Protein AF-A0A1D2MIW6-F1 (afdb_monomer_lite)

Organism: Orchesella cincta (NCBI:txid48709)

Secondary structure (DSSP, 8-state):
-HHHHHHHHHHHHH---PPPHHHHHHHHHHHHHHHHHHHHH-----GGGGT-SSEEEEEE-SS-EEEEEEETTEEEEPP-TTSPPP---GGG--

Radius of gyration: 23.24 Å; chains: 1; bounding box: 45×31×63 Å

InterPro domains:
  IPR013126 Heat shock protein 70 family [PF00012] (55-85)
  IPR018181 Heat shock protein 70, conserved site [PS00297] (58-65)
  IPR043129 ATPase, nucleotide binding domain [SSF53067] (54-86)

pLDDT: mean 77.99, std 13.65, range [42.38, 97.44]

Structure (mmCIF, N/CA/C/O backbone):
data_AF-A0A1D2MIW6-F1
#
_entry.id   AF-A0A1D2MIW6-F1
#
loop_
_atom_site.group_PDB
_atom_site.id
_atom_site.type_symbol
_atom_site.label_atom_id
_atom_site.label_alt_id
_atom_site.label_comp_id
_atom_site.label_asym_id
_atom_site.label_entity_id
_atom_site.label_seq_id
_atom_site.pdbx_PDB_ins_code
_atom_site.Cartn_x
_atom_site.Cartn_y
_atom_site.Cartn_z
_atom_site.occupancy
_atom_site.B_iso_or_equiv
_atom_site.auth_seq_id
_atom_site.auth_comp_id
_atom_site.auth_asym_id
_atom_site.auth_atom_id
_atom_site.pdbx_PDB_model_num
ATOM 1 N N . MET A 1 1 ? -11.925 19.759 39.203 1.00 62.72 1 MET A N 1
ATOM 2 C CA . MET A 1 1 ? -12.760 19.623 37.990 1.00 62.72 1 MET A CA 1
ATOM 3 C C . MET A 1 1 ? -11.948 19.196 36.759 1.00 62.72 1 MET A C 1
ATOM 5 O O . MET A 1 1 ? -12.151 18.083 36.301 1.00 62.72 1 MET A O 1
ATOM 9 N N . GLN A 1 2 ? -10.956 19.968 36.285 1.00 66.50 2 GLN A N 1
ATOM 10 C CA . GLN A 1 2 ? -10.169 19.633 35.074 1.00 66.50 2 GLN A CA 1
ATOM 11 C C . GLN A 1 2 ? -9.460 18.261 35.112 1.00 66.50 2 GLN A C 1
ATOM 13 O O . GLN A 1 2 ? -9.501 17.514 34.139 1.00 66.50 2 GLN A O 1
ATOM 18 N N . LYS A 1 3 ? -8.856 17.883 36.250 1.00 69.25 3 LYS A N 1
ATOM 19 C CA . LYS A 1 3 ? -8.197 16.569 36.406 1.00 69.25 3 LYS A CA 1
ATOM 20 C C . LYS A 1 3 ? -9.157 15.384 36.225 1.00 69.25 3 LYS A C 1
ATOM 22 O O . LYS A 1 3 ? -8.764 14.376 35.657 1.00 69.25 3 LYS A O 1
ATOM 27 N N . GLN A 1 4 ? -10.412 15.513 36.660 1.00 74.31 4 GLN A N 1
ATOM 28 C CA . GLN A 1 4 ? -11.424 14.462 36.490 1.00 74.31 4 GLN A CA 1
ATOM 29 C C . GLN A 1 4 ? -11.897 14.345 35.038 1.00 74.31 4 GLN A C 1
ATOM 31 O O . GLN A 1 4 ? -12.103 13.233 34.564 1.00 74.31 4 GLN A O 1
ATOM 36 N N . VAL A 1 5 ? -12.012 15.469 34.321 1.00 74.06 5 VAL A N 1
ATOM 37 C CA . VAL A 1 5 ? -12.340 15.486 32.883 1.00 74.06 5 VAL A CA 1
ATOM 38 C C . VAL A 1 5 ? -11.230 14.824 32.061 1.00 74.06 5 VAL A C 1
ATOM 40 O O . VAL A 1 5 ? -11.502 14.020 31.174 1.00 74.06 5 VAL A O 1
ATOM 43 N N . ASN A 1 6 ? -9.966 15.093 32.396 1.00 79.62 6 ASN A N 1
ATOM 44 C CA . ASN A 1 6 ? -8.831 14.455 31.726 1.00 79.62 6 ASN A CA 1
ATOM 45 C C . ASN A 1 6 ? -8.782 12.945 32.016 1.00 79.62 6 ASN A C 1
ATOM 47 O O . ASN A 1 6 ? -8.532 12.146 31.115 1.00 79.62 6 ASN A O 1
ATOM 51 N N . GLN A 1 7 ? -9.074 12.543 33.258 1.00 83.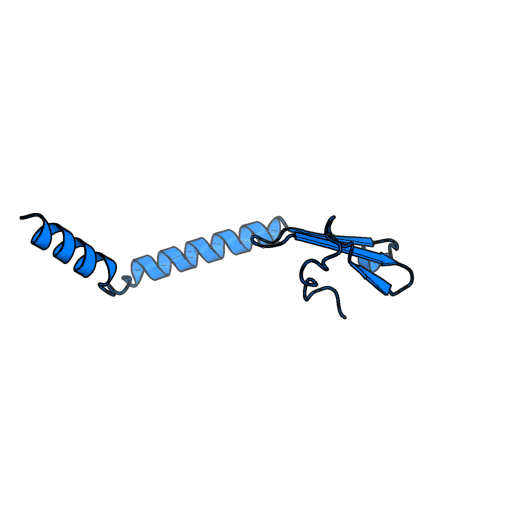94 7 GLN A N 1
ATOM 52 C CA . GLN A 1 7 ? -9.087 11.134 33.648 1.00 83.94 7 GLN A CA 1
ATOM 53 C C . GLN A 1 7 ? -10.212 10.353 32.957 1.00 83.94 7 GLN A C 1
ATOM 55 O O . GLN A 1 7 ? -9.986 9.236 32.498 1.00 83.94 7 GLN A O 1
ATOM 60 N N . SER A 1 8 ? -11.410 10.932 32.832 1.00 83.69 8 SER A N 1
ATOM 61 C CA . SER A 1 8 ? -12.531 10.278 32.149 1.00 83.69 8 SER A CA 1
ATOM 62 C C . SER A 1 8 ? -12.289 10.123 30.644 1.00 83.69 8 SER A C 1
ATOM 64 O O . SER A 1 8 ? -12.650 9.093 30.071 1.00 83.69 8 SER A O 1
ATOM 66 N N . ALA A 1 9 ? -11.617 11.089 30.010 1.00 82.00 9 ALA A N 1
ATOM 67 C CA . ALA A 1 9 ? -11.202 10.993 28.613 1.00 82.00 9 ALA A CA 1
ATOM 68 C C . ALA A 1 9 ? -10.178 9.867 28.384 1.00 82.00 9 ALA A C 1
ATOM 70 O O . ALA A 1 9 ? -10.351 9.078 27.456 1.00 82.00 9 ALA A O 1
ATOM 71 N N . ILE A 1 10 ? -9.166 9.747 29.256 1.00 84.50 10 ILE A N 1
ATOM 72 C CA . ILE A 1 10 ? -8.160 8.670 29.200 1.00 84.50 10 ILE A CA 1
ATOM 73 C C . ILE A 1 10 ? -8.812 7.300 29.390 1.00 84.50 10 ILE A C 1
ATOM 75 O O . ILE A 1 10 ? -8.554 6.378 28.617 1.00 84.50 10 ILE A O 1
ATOM 79 N N . THR A 1 11 ? -9.690 7.148 30.382 1.00 85.94 11 THR A N 1
ATOM 80 C CA . THR A 1 11 ? -10.407 5.885 30.600 1.00 85.94 11 THR A CA 1
ATOM 81 C C . THR A 1 11 ? -11.238 5.503 29.375 1.00 85.94 11 THR A C 1
ATOM 83 O O . THR A 1 11 ? -11.267 4.340 28.992 1.00 85.94 11 THR A O 1
ATOM 86 N N . ARG A 1 12 ? -11.877 6.471 28.707 1.00 82.50 12 ARG A N 1
ATOM 87 C CA . ARG A 1 12 ? -12.671 6.215 27.497 1.00 82.50 12 ARG A CA 1
ATOM 88 C C . ARG A 1 12 ? -11.817 5.846 26.282 1.00 82.50 12 ARG A C 1
ATOM 90 O O . ARG A 1 12 ? -12.245 5.002 25.503 1.00 82.50 12 ARG A O 1
ATOM 97 N N . SER A 1 13 ? -10.653 6.469 26.100 1.00 78.88 13 SER A N 1
ATOM 98 C CA . SER A 1 13 ? -9.768 6.197 24.958 1.00 78.88 13 SER A CA 1
ATOM 99 C C . SER A 1 13 ? -8.979 4.897 25.107 1.00 78.88 13 SER A C 1
ATOM 101 O O . SER A 1 13 ? -8.641 4.266 24.111 1.00 78.88 13 SER A O 1
ATOM 103 N N . THR A 1 14 ? -8.712 4.479 26.344 1.00 83.19 14 THR A N 1
ATOM 104 C CA . THR A 1 14 ? -8.001 3.230 26.652 1.00 83.19 14 THR A CA 1
ATOM 105 C C . THR A 1 14 ? -8.939 2.048 26.887 1.00 83.19 14 THR A C 1
ATOM 107 O O . THR A 1 14 ? -8.488 0.900 26.906 1.00 83.19 14 THR A O 1
ATOM 110 N N . ALA A 1 15 ? -10.245 2.297 27.029 1.00 82.19 15 ALA A N 1
ATOM 111 C CA . ALA A 1 15 ? -11.238 1.247 27.161 1.00 82.19 15 ALA A CA 1
ATOM 112 C C . ALA A 1 15 ? -11.254 0.370 25.903 1.00 82.19 15 ALA A C 1
ATOM 114 O O . ALA A 1 15 ? -11.670 0.785 24.820 1.00 82.19 15 ALA A O 1
ATOM 115 N N . ARG A 1 16 ? -10.849 -0.891 26.064 1.00 75.94 16 ARG A N 1
ATOM 116 C CA . ARG A 1 16 ? -11.013 -1.929 25.045 1.00 75.94 16 ARG A CA 1
ATOM 117 C C . ARG A 1 16 ? -12.464 -2.380 25.046 1.00 75.94 16 ARG A C 1
ATOM 119 O O . ARG A 1 16 ? -12.808 -3.366 25.685 1.00 75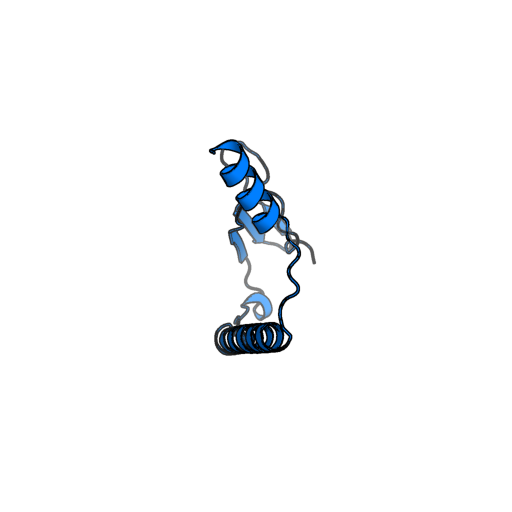.94 16 ARG A O 1
ATOM 126 N N . ILE A 1 17 ? -13.322 -1.619 24.377 1.00 81.12 17 ILE A N 1
ATOM 127 C CA . ILE A 1 17 ? -14.724 -1.987 24.185 1.00 81.12 17 ILE A CA 1
ATOM 128 C C . ILE A 1 17 ? -14.775 -2.959 23.001 1.00 81.12 17 ILE A C 1
ATOM 130 O O . ILE A 1 17 ? -14.501 -2.533 21.875 1.00 81.12 17 ILE A O 1
ATOM 134 N N . PRO A 1 18 ? -15.113 -4.245 23.214 1.00 82.25 18 PRO A N 1
ATOM 135 C CA . PRO A 1 18 ? -15.241 -5.188 22.115 1.00 82.25 18 PRO A CA 1
ATOM 136 C C . PRO A 1 18 ? -16.320 -4.710 21.143 1.00 82.25 18 PRO A C 1
ATOM 138 O O . PRO A 1 18 ? -17.391 -4.242 21.549 1.00 82.25 18 PRO A O 1
ATOM 141 N N . LEU A 1 19 ? -16.046 -4.818 19.845 1.00 85.88 19 LEU A N 1
ATOM 142 C CA . LEU A 1 19 ? -17.058 -4.543 18.835 1.00 85.88 19 LEU A CA 1
ATOM 143 C C . LEU A 1 19 ? -18.174 -5.583 18.952 1.00 85.88 19 LEU A C 1
ATOM 145 O O . LEU A 1 19 ? -17.922 -6.775 19.092 1.00 85.88 19 LEU A O 1
ATOM 149 N N . LYS A 1 20 ? -19.425 -5.121 18.877 1.00 93.88 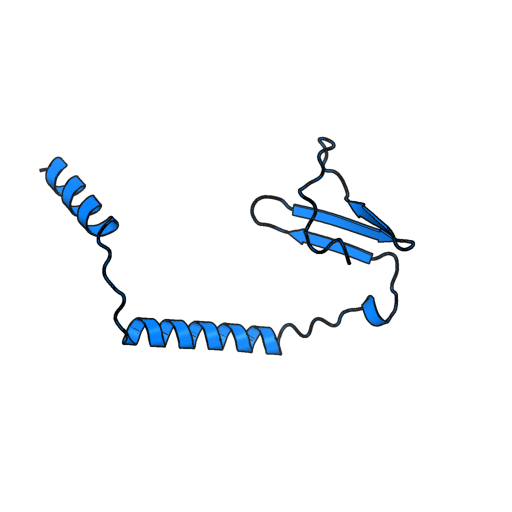20 LYS A N 1
ATOM 150 C CA . LYS A 1 20 ? -20.578 -6.022 18.778 1.00 93.88 20 LYS A CA 1
ATOM 151 C C . LYS A 1 20 ? -20.501 -6.804 17.467 1.00 93.88 20 LYS A C 1
ATOM 153 O O . LYS A 1 20 ? -20.149 -6.225 16.439 1.00 93.88 20 LYS A O 1
ATOM 158 N N . GLU A 1 21 ? -20.945 -8.056 17.485 1.00 94.50 21 GLU A N 1
ATOM 159 C CA . GLU A 1 21 ? -20.904 -8.945 16.315 1.00 94.50 21 GLU A CA 1
ATOM 160 C C . GLU A 1 21 ? -21.605 -8.348 15.083 1.00 94.50 21 GLU A C 1
ATOM 162 O O . GLU A 1 21 ? -21.109 -8.439 13.964 1.00 94.50 21 GLU A O 1
ATOM 167 N N . SER A 1 22 ? -22.707 -7.618 15.281 1.00 94.88 22 SER A N 1
ATOM 168 C CA . SER A 1 22 ? -23.406 -6.920 14.194 1.00 94.88 22 SER A CA 1
ATOM 169 C C . SER A 1 22 ? -22.546 -5.854 13.505 1.00 94.88 22 SER A C 1
ATOM 171 O O . SER A 1 22 ? -22.607 -5.707 12.286 1.00 94.88 22 SER A O 1
ATOM 173 N N . LYS A 1 23 ? -21.705 -5.135 14.260 1.00 95.00 23 LYS A N 1
ATOM 174 C CA . LYS A 1 23 ? -20.760 -4.156 13.700 1.00 95.00 23 LYS A CA 1
ATOM 175 C C . LYS A 1 23 ? -19.621 -4.846 12.958 1.00 95.00 23 LYS A C 1
ATOM 177 O O . LYS A 1 23 ? -19.194 -4.347 11.923 1.00 95.00 23 LYS A O 1
ATOM 182 N N . ILE A 1 24 ? -19.154 -5.986 13.466 1.00 94.62 24 ILE A N 1
ATOM 183 C CA . ILE A 1 24 ? -18.132 -6.803 12.802 1.00 94.62 24 ILE A CA 1
ATOM 184 C C . ILE A 1 24 ? -18.668 -7.328 11.467 1.00 94.62 24 ILE A C 1
ATOM 186 O O . ILE A 1 24 ? -17.999 -7.195 10.447 1.00 94.62 24 ILE A O 1
ATOM 190 N N . SER A 1 25 ? -19.891 -7.861 11.448 1.00 96.69 25 SER A N 1
ATOM 191 C CA . SER A 1 25 ? -20.545 -8.328 10.220 1.00 96.69 25 SER A CA 1
ATOM 192 C C . SER A 1 25 ? -20.715 -7.202 9.197 1.00 96.69 25 SER A C 1
ATOM 194 O O . SER A 1 25 ? -20.376 -7.376 8.028 1.00 96.69 25 SER A O 1
ATOM 196 N N . LEU A 1 26 ? -21.144 -6.016 9.641 1.00 96.88 26 LEU A N 1
ATOM 197 C CA . LEU A 1 26 ? -21.250 -4.840 8.776 1.00 96.88 26 LEU A CA 1
ATOM 198 C C . LEU A 1 26 ? -19.893 -4.442 8.170 1.00 96.88 26 LEU A C 1
ATOM 200 O O . LEU A 1 26 ? -19.812 -4.177 6.973 1.00 96.88 26 LEU A O 1
ATOM 204 N N . LEU A 1 27 ? -18.827 -4.431 8.978 1.00 96.25 27 LEU A N 1
ATOM 205 C CA . LEU A 1 27 ? -17.465 -4.135 8.518 1.00 96.25 27 LEU A CA 1
ATOM 206 C C . LEU A 1 27 ? -16.980 -5.154 7.483 1.00 96.25 27 LEU A C 1
ATOM 208 O O . LEU A 1 27 ? -16.440 -4.759 6.453 1.00 96.25 27 LEU A O 1
ATOM 212 N N . LYS A 1 28 ? -17.219 -6.449 7.722 1.00 96.69 28 LYS A N 1
ATOM 213 C CA . LYS A 1 28 ? -16.881 -7.517 6.771 1.00 96.69 28 LYS A CA 1
ATOM 214 C C . LYS A 1 28 ? -17.600 -7.320 5.436 1.00 96.69 28 LYS A C 1
ATOM 216 O O . LYS A 1 28 ? -16.960 -7.336 4.394 1.00 96.69 28 LYS A O 1
ATOM 221 N N . GLN A 1 29 ? -18.904 -7.046 5.462 1.00 97.44 29 GLN A N 1
ATOM 222 C CA . GLN A 1 29 ? -19.680 -6.800 4.241 1.00 97.44 29 GLN A CA 1
ATOM 223 C C . GLN A 1 29 ? -19.200 -5.562 3.473 1.00 97.44 29 GLN A C 1
ATOM 225 O O . GLN A 1 29 ? -19.167 -5.577 2.242 1.00 97.44 29 GLN A O 1
ATOM 230 N N . ALA A 1 30 ? -18.836 -4.491 4.183 1.00 96.19 30 ALA A N 1
ATOM 231 C CA . ALA A 1 30 ? -18.287 -3.290 3.565 1.00 96.19 30 ALA A CA 1
ATOM 232 C C . ALA A 1 30 ? -16.935 -3.571 2.891 1.00 96.19 30 ALA A C 1
ATOM 234 O O . ALA A 1 30 ? -16.727 -3.147 1.756 1.00 96.19 30 ALA A O 1
ATOM 235 N N . LEU A 1 31 ? -16.054 -4.330 3.552 1.00 95.94 31 LEU A N 1
ATOM 236 C CA . LEU A 1 31 ? -14.766 -4.740 2.993 1.00 95.94 31 LEU A CA 1
ATOM 237 C C . LEU A 1 31 ? -14.944 -5.588 1.727 1.00 95.94 31 LEU A C 1
ATOM 239 O O . LEU A 1 31 ? -14.346 -5.282 0.701 1.00 95.94 31 LEU A O 1
ATOM 243 N N . GLU A 1 32 ? -15.820 -6.590 1.778 1.00 95.94 32 GLU A N 1
ATOM 244 C CA . GLU A 1 32 ? -16.135 -7.469 0.646 1.00 95.94 32 GLU A CA 1
ATOM 245 C C . GLU A 1 32 ? -16.664 -6.684 -0.564 1.00 95.94 32 GLU A C 1
ATOM 247 O O . GLU A 1 32 ? -16.340 -6.963 -1.717 1.00 95.94 32 GLU A O 1
ATOM 252 N N . ARG A 1 33 ? -17.507 -5.675 -0.310 1.00 94.00 33 ARG A N 1
ATOM 253 C CA . ARG A 1 33 ? -18.039 -4.797 -1.357 1.00 94.00 33 ARG A CA 1
ATOM 254 C C . ARG A 1 33 ? -16.931 -3.979 -2.013 1.00 94.00 33 ARG A C 1
ATOM 256 O O . ARG A 1 33 ? -16.925 -3.867 -3.234 1.00 94.00 33 ARG A O 1
ATOM 263 N N . SER A 1 34 ? -16.020 -3.422 -1.218 1.00 90.56 34 SER A N 1
ATOM 264 C CA . SER A 1 34 ? -14.871 -2.684 -1.740 1.00 90.56 34 SER A CA 1
ATOM 265 C C . SER A 1 34 ? -13.954 -3.588 -2.556 1.00 90.56 34 SER A C 1
ATOM 267 O O . SER A 1 34 ? -13.547 -3.188 -3.638 1.00 90.56 34 SER A O 1
ATOM 269 N N . PHE A 1 35 ? -13.675 -4.805 -2.079 1.00 89.12 35 PHE A N 1
ATOM 270 C CA . PHE A 1 35 ? -12.838 -5.765 -2.798 1.00 89.12 35 PHE A CA 1
ATOM 271 C C . PHE A 1 35 ? -13.397 -6.064 -4.192 1.00 89.12 35 PHE A C 1
ATOM 273 O O . PHE A 1 35 ? -12.720 -5.798 -5.179 1.00 89.12 35 PHE A O 1
ATOM 280 N N . ARG A 1 36 ? -14.663 -6.496 -4.275 1.00 87.62 36 ARG A N 1
ATOM 281 C CA . ARG A 1 36 ? -15.318 -6.804 -5.558 1.00 87.62 36 ARG A CA 1
ATOM 282 C C . ARG A 1 36 ? -15.320 -5.624 -6.524 1.00 87.62 36 ARG A C 1
ATOM 284 O O . ARG A 1 36 ? -15.033 -5.795 -7.698 1.00 87.62 36 ARG A O 1
ATOM 291 N N . LYS A 1 37 ? -15.575 -4.410 -6.020 1.00 86.62 37 LYS A N 1
ATOM 292 C CA . LYS A 1 37 ? -15.521 -3.198 -6.846 1.00 86.62 37 LYS A CA 1
ATOM 293 C C . LYS A 1 37 ? -14.166 -3.060 -7.554 1.00 86.62 37 LYS A C 1
ATOM 295 O O . LYS A 1 37 ? -14.126 -2.771 -8.742 1.00 86.62 37 LYS A O 1
ATOM 300 N N . TYR A 1 38 ? -13.065 -3.239 -6.825 1.00 79.62 38 TYR A N 1
ATOM 301 C CA . 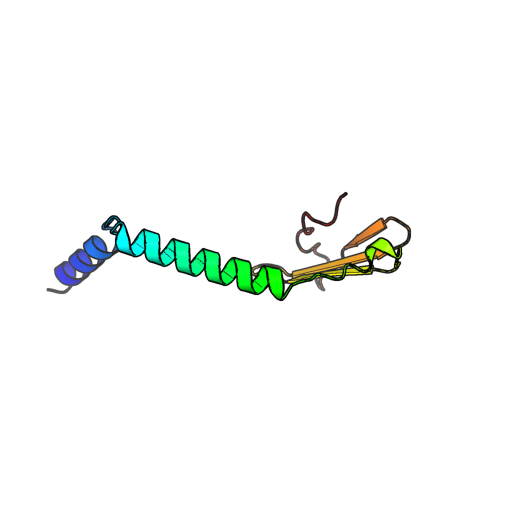TYR A 1 38 ? -11.729 -3.098 -7.403 1.00 79.62 38 TYR A CA 1
ATOM 302 C C . TYR A 1 38 ? -11.288 -4.317 -8.207 1.00 79.62 38 TYR A C 1
ATOM 304 O O . TYR A 1 38 ? -10.478 -4.150 -9.106 1.00 79.62 38 TYR A O 1
ATOM 312 N N . GLU A 1 39 ? -11.800 -5.510 -7.923 1.00 79.62 39 GLU A N 1
ATOM 313 C CA . GLU A 1 39 ? -11.577 -6.690 -8.763 1.00 79.62 39 GLU A CA 1
ATOM 314 C C . GLU A 1 39 ? -12.140 -6.472 -10.176 1.00 79.62 39 GLU A C 1
ATOM 316 O O . GLU A 1 39 ? -11.439 -6.698 -11.162 1.00 79.62 39 GLU A O 1
ATOM 321 N N . ASP A 1 40 ? -13.352 -5.919 -10.268 1.00 71.44 40 ASP A N 1
ATOM 322 C CA . ASP A 1 40 ? -14.010 -5.629 -11.543 1.00 71.44 40 ASP A CA 1
ATOM 323 C C . ASP A 1 40 ? -13.372 -4.429 -12.281 1.00 71.44 40 ASP A C 1
ATOM 325 O O . ASP A 1 40 ? -13.282 -4.423 -13.509 1.00 71.44 40 ASP A O 1
ATOM 329 N N . GLU A 1 41 ? -12.918 -3.401 -11.550 1.00 69.88 41 GLU A N 1
ATOM 330 C CA . GLU A 1 41 ? -12.383 -2.155 -12.127 1.00 69.88 41 GLU A CA 1
ATOM 331 C C . GLU A 1 41 ? -10.863 -2.199 -12.411 1.00 69.88 41 GLU A C 1
ATOM 333 O O . GLU A 1 41 ? -10.408 -1.600 -13.387 1.00 69.88 41 GLU A O 1
ATOM 338 N N . ASN A 1 42 ? -10.060 -2.916 -11.610 1.00 63.69 42 ASN A N 1
ATOM 339 C CA . ASN A 1 42 ? -8.611 -3.084 -11.814 1.00 63.69 42 ASN A CA 1
ATOM 340 C C . ASN A 1 42 ? -8.301 -4.358 -12.606 1.00 63.69 42 ASN A C 1
ATOM 342 O O . ASN A 1 42 ? -7.485 -5.186 -12.190 1.00 63.69 42 ASN A O 1
ATOM 346 N N . THR A 1 43 ? -8.866 -4.494 -13.805 1.00 59.50 43 THR A N 1
ATOM 347 C CA . THR A 1 43 ? -8.243 -5.382 -14.793 1.00 59.50 43 THR A CA 1
ATOM 348 C C . THR A 1 43 ? -6.915 -4.744 -15.209 1.00 59.50 43 THR A C 1
ATOM 350 O O . THR A 1 43 ? -6.844 -3.995 -16.184 1.00 59.50 43 THR A O 1
ATOM 353 N N . MET A 1 44 ? -5.856 -4.973 -14.426 1.00 57.06 44 MET A N 1
ATOM 354 C CA . MET A 1 44 ? -4.497 -4.586 -14.782 1.00 57.06 44 MET A CA 1
ATOM 355 C C . MET A 1 44 ? -4.137 -5.324 -16.069 1.00 57.06 44 MET A C 1
ATOM 357 O O . MET A 1 44 ? -3.735 -6.484 -16.052 1.00 57.06 44 MET A O 1
ATOM 361 N N . LYS A 1 45 ? -4.323 -4.655 -17.209 1.00 59.06 45 LYS A N 1
ATOM 362 C CA . LYS A 1 45 ? -3.784 -5.092 -18.493 1.00 59.06 45 LYS A CA 1
ATOM 363 C C . LYS A 1 45 ? -2.281 -4.902 -18.428 1.00 59.06 45 LYS A C 1
ATOM 365 O O . LYS A 1 45 ? -1.757 -3.832 -18.730 1.00 59.06 45 LYS A O 1
ATOM 370 N N . LEU A 1 46 ? -1.603 -5.920 -17.928 1.00 59.22 46 LEU A N 1
ATOM 371 C CA . LEU A 1 46 ? -0.169 -5.880 -17.789 1.00 59.22 46 LEU A CA 1
ATOM 372 C C . LEU A 1 46 ? 0.474 -6.079 -19.166 1.00 59.22 46 LEU A C 1
ATOM 374 O O . LEU A 1 46 ? 0.396 -7.151 -19.754 1.00 59.22 46 LEU A O 1
ATOM 378 N N . ASN A 1 47 ? 1.159 -5.050 -19.662 1.00 58.12 47 ASN A N 1
ATOM 379 C CA . ASN A 1 47 ? 1.924 -5.110 -20.913 1.00 58.12 47 ASN A CA 1
ATOM 380 C C . ASN A 1 47 ? 3.183 -6.007 -20.829 1.00 58.12 47 ASN A C 1
ATOM 382 O O . ASN A 1 47 ? 3.942 -6.063 -21.795 1.00 58.12 47 ASN A O 1
ATOM 386 N N . TRP A 1 48 ? 3.442 -6.696 -19.705 1.00 59.53 48 TRP A N 1
ATOM 387 C CA . TRP A 1 48 ? 4.640 -7.538 -19.557 1.00 59.53 48 TRP A CA 1
ATOM 388 C C . TRP A 1 48 ? 4.605 -8.771 -20.468 1.00 59.53 48 TRP A C 1
ATOM 390 O O . TRP A 1 48 ? 5.662 -9.206 -20.915 1.00 59.53 48 TRP A O 1
ATOM 400 N N . GLU A 1 49 ? 3.418 -9.282 -20.821 1.00 58.47 49 GLU A N 1
ATOM 401 C CA . GLU A 1 49 ? 3.270 -10.402 -21.768 1.00 58.47 49 GLU A CA 1
ATOM 402 C C . GLU A 1 49 ? 3.813 -10.067 -23.172 1.00 58.47 49 GLU A C 1
ATOM 404 O O . GLU A 1 49 ? 4.142 -10.965 -23.942 1.00 58.47 49 GLU A O 1
ATOM 409 N N . LEU A 1 50 ? 3.958 -8.776 -23.496 1.00 63.06 50 LEU A N 1
ATOM 410 C CA . LEU A 1 50 ? 4.507 -8.289 -24.765 1.00 63.06 50 LEU A CA 1
ATOM 411 C C . LEU A 1 50 ? 6.015 -7.989 -24.705 1.00 63.06 50 LEU A C 1
ATOM 413 O O . LEU A 1 50 ? 6.571 -7.524 -25.697 1.00 63.06 50 LEU A O 1
ATOM 417 N N . GLY A 1 51 ? 6.681 -8.223 -23.565 1.00 64.50 51 GLY A N 1
ATOM 418 C CA . GLY A 1 51 ? 8.125 -7.993 -23.421 1.00 64.50 51 GLY A CA 1
ATOM 419 C C . GLY A 1 51 ? 8.545 -6.535 -23.645 1.00 64.50 51 GLY A C 1
ATOM 420 O O . GLY A 1 51 ? 9.617 -6.279 -24.187 1.00 64.50 51 GLY A O 1
ATOM 421 N N . ALA A 1 52 ? 7.688 -5.574 -23.285 1.00 67.00 52 ALA A N 1
ATOM 422 C CA . ALA A 1 52 ? 7.918 -4.157 -23.544 1.00 67.00 52 ALA A CA 1
ATOM 423 C C . ALA A 1 52 ? 9.030 -3.580 -22.642 1.00 67.00 52 ALA A C 1
ATOM 425 O O . ALA A 1 52 ? 8.765 -3.088 -21.546 1.00 67.00 52 ALA A O 1
ATOM 426 N N . GLU A 1 53 ? 10.275 -3.629 -23.114 1.00 70.88 53 GLU A N 1
ATOM 427 C CA . GLU A 1 53 ? 11.384 -2.820 -22.598 1.00 70.88 53 GLU A CA 1
ATOM 428 C C . GLU A 1 53 ? 11.543 -1.525 -23.430 1.00 70.88 53 GLU A C 1
ATOM 430 O O . GLU A 1 53 ? 11.372 -1.563 -24.652 1.00 70.88 53 GLU A O 1
ATOM 435 N N . PRO A 1 54 ? 11.901 -0.377 -22.818 1.00 81.88 54 PRO A N 1
ATOM 436 C CA . PRO A 1 54 ? 12.060 -0.160 -21.381 1.00 81.88 54 PRO A CA 1
ATOM 437 C C . PRO A 1 54 ? 10.709 -0.046 -20.658 1.00 81.88 54 PRO A C 1
ATOM 439 O O . PRO A 1 54 ? 9.774 0.581 -21.156 1.00 81.88 54 PRO A O 1
ATOM 442 N N . ALA A 1 55 ? 10.636 -0.580 -19.440 1.00 83.69 55 ALA A N 1
ATOM 443 C CA . ALA A 1 55 ? 9.492 -0.402 -18.547 1.00 83.69 55 ALA A CA 1
ATOM 444 C C . ALA A 1 55 ? 9.857 0.525 -17.381 1.00 83.69 55 ALA A C 1
ATOM 446 O O . ALA A 1 55 ? 10.962 0.458 -16.845 1.00 83.69 55 ALA A O 1
ATOM 447 N N . ILE A 1 56 ? 8.923 1.384 -16.965 1.00 85.88 56 ILE A N 1
ATOM 448 C CA . ILE A 1 56 ? 9.098 2.279 -15.813 1.00 85.88 56 ILE A CA 1
ATOM 449 C C . ILE A 1 56 ? 8.140 1.841 -14.707 1.00 85.88 56 ILE A C 1
ATOM 451 O O . ILE A 1 56 ? 6.925 1.859 -14.890 1.00 85.88 56 ILE A O 1
ATOM 455 N N . GLY A 1 57 ? 8.693 1.469 -13.555 1.00 84.88 57 GLY A N 1
ATOM 456 C CA . GLY A 1 57 ? 7.942 1.199 -12.334 1.00 84.88 57 GLY A CA 1
ATOM 457 C C . GLY A 1 57 ? 7.914 2.437 -11.444 1.00 84.88 57 GLY A C 1
ATOM 458 O O . GLY A 1 57 ? 8.969 2.988 -11.126 1.00 84.88 57 GLY A O 1
ATOM 459 N N . ILE A 1 58 ? 6.719 2.868 -11.040 1.00 87.12 58 ILE A N 1
ATOM 460 C CA . ILE A 1 58 ? 6.517 3.988 -10.114 1.00 87.12 58 ILE A CA 1
ATOM 461 C C . ILE A 1 58 ? 5.759 3.465 -8.895 1.00 87.12 58 ILE A C 1
ATOM 463 O O . ILE A 1 58 ? 4.629 3.000 -9.019 1.00 87.12 58 ILE A O 1
ATOM 467 N N . ASP A 1 59 ? 6.383 3.563 -7.726 1.00 85.38 59 ASP A N 1
ATOM 468 C CA . ASP A 1 59 ? 5.774 3.258 -6.435 1.00 85.38 59 ASP A CA 1
ATOM 469 C C . ASP A 1 59 ? 5.609 4.562 -5.650 1.00 85.38 59 ASP A C 1
ATOM 471 O O . ASP A 1 59 ? 6.585 5.225 -5.293 1.00 85.38 59 ASP A O 1
ATOM 475 N N . LEU A 1 60 ? 4.364 4.970 -5.420 1.00 83.19 60 LEU A N 1
ATOM 476 C CA . LEU A 1 60 ? 4.028 6.164 -4.651 1.00 83.19 60 LEU A CA 1
ATOM 477 C C . LEU A 1 60 ? 3.574 5.730 -3.255 1.00 83.19 60 LEU A C 1
ATOM 479 O O . LEU A 1 60 ? 2.387 5.744 -2.934 1.00 83.19 60 LEU A O 1
ATOM 483 N N . GLY A 1 61 ? 4.531 5.305 -2.431 1.00 81.62 61 GLY A N 1
ATOM 484 C CA . GLY A 1 61 ? 4.293 5.008 -1.024 1.00 81.62 61 GLY A CA 1
ATOM 485 C C . GLY A 1 61 ? 3.933 6.259 -0.213 1.00 81.62 61 GLY A C 1
ATOM 486 O O . GLY A 1 61 ? 4.048 7.397 -0.666 1.00 81.62 61 GLY A O 1
ATOM 487 N N . THR A 1 62 ? 3.503 6.062 1.034 1.00 74.25 62 THR A N 1
ATOM 488 C CA . THR A 1 62 ? 3.088 7.168 1.919 1.00 74.25 62 THR A CA 1
ATOM 489 C C . THR A 1 62 ? 4.266 7.917 2.543 1.00 74.25 62 THR A C 1
ATOM 491 O O . THR A 1 62 ? 4.170 9.115 2.793 1.00 74.25 62 THR A O 1
ATOM 494 N N . THR A 1 63 ? 5.373 7.221 2.821 1.00 78.56 63 THR A N 1
ATOM 495 C CA . THR A 1 63 ? 6.585 7.801 3.433 1.00 78.56 63 THR A CA 1
ATOM 496 C C . THR A 1 63 ? 7.669 8.104 2.402 1.00 78.56 63 THR A C 1
ATOM 498 O O . THR A 1 63 ? 8.392 9.087 2.538 1.00 78.56 63 THR A O 1
ATOM 501 N N . TYR A 1 64 ? 7.772 7.272 1.368 1.00 73.62 64 TYR A N 1
ATOM 502 C CA . TYR A 1 64 ? 8.747 7.406 0.293 1.00 73.62 64 TYR A CA 1
ATOM 503 C C . TYR A 1 64 ? 8.082 7.036 -1.025 1.00 73.62 64 TYR A C 1
ATOM 505 O O . TYR A 1 64 ? 7.256 6.124 -1.058 1.00 73.62 64 TYR A O 1
ATOM 513 N N . CYS A 1 65 ? 8.471 7.713 -2.100 1.00 81.31 65 CYS A N 1
ATOM 514 C CA . CYS A 1 65 ? 8.198 7.251 -3.452 1.00 81.31 65 CYS A CA 1
ATOM 515 C C . CYS A 1 65 ? 9.443 6.563 -4.022 1.00 81.31 65 CYS A C 1
ATOM 517 O O . CYS A 1 65 ? 10.548 6.752 -3.533 1.00 81.31 65 CYS A O 1
ATOM 519 N N . CYS A 1 66 ? 9.294 5.733 -5.041 1.00 86.88 66 CYS A N 1
ATOM 520 C CA . CYS A 1 66 ? 10.403 5.083 -5.719 1.00 86.88 66 CYS A CA 1
ATOM 521 C C . CYS A 1 66 ? 10.101 5.034 -7.213 1.00 86.88 66 CYS A C 1
ATOM 523 O O . CYS A 1 66 ? 8.954 4.854 -7.622 1.00 86.88 66 CYS A O 1
ATOM 525 N N . VAL A 1 67 ? 11.133 5.224 -8.030 1.00 87.62 67 VAL A N 1
ATOM 526 C CA . VAL A 1 67 ? 11.038 5.078 -9.482 1.00 87.62 67 VAL A CA 1
ATOM 527 C C . VAL A 1 67 ? 12.194 4.205 -9.935 1.00 87.62 67 VAL A C 1
ATOM 529 O O . VAL A 1 67 ? 13.338 4.431 -9.534 1.00 87.62 67 VAL A O 1
ATOM 532 N N . ALA A 1 68 ? 11.902 3.214 -10.767 1.00 87.44 68 ALA A N 1
ATOM 533 C CA . ALA A 1 68 ? 12.905 2.352 -11.365 1.00 87.44 68 ALA A CA 1
ATOM 534 C C . ALA A 1 68 ? 12.614 2.119 -12.847 1.00 87.44 68 ALA A C 1
ATOM 536 O O . ALA A 1 68 ? 11.461 2.133 -13.278 1.00 87.44 68 ALA A O 1
ATOM 537 N N . VAL A 1 69 ? 13.674 1.892 -13.614 1.00 88.19 69 VAL A N 1
ATOM 538 C CA . VAL A 1 69 ? 13.598 1.489 -15.018 1.00 88.19 69 VAL A CA 1
ATOM 539 C C . VAL A 1 69 ? 14.046 0.039 -15.120 1.00 88.19 69 VAL A C 1
ATOM 541 O O . VAL A 1 69 ? 15.105 -0.306 -14.596 1.00 88.19 69 VAL A O 1
ATOM 544 N N . PHE A 1 70 ? 13.252 -0.794 -15.784 1.00 85.44 70 PHE A N 1
ATOM 545 C CA . PHE A 1 70 ? 13.657 -2.119 -16.230 1.00 85.44 70 PHE A CA 1
ATOM 546 C C . PHE A 1 70 ? 14.040 -2.047 -17.709 1.00 85.44 70 PHE A C 1
ATOM 548 O O . PHE A 1 70 ? 13.228 -1.650 -18.548 1.00 85.44 70 PHE A O 1
ATOM 555 N N . TYR A 1 71 ? 15.294 -2.367 -18.008 1.00 85.75 71 TYR A N 1
ATOM 556 C CA . TYR A 1 71 ? 15.872 -2.290 -19.346 1.00 85.75 71 TYR A CA 1
ATOM 557 C C . TYR A 1 71 ? 17.014 -3.305 -19.474 1.00 85.75 71 TYR A C 1
ATOM 559 O O . TYR A 1 71 ? 17.839 -3.415 -18.564 1.00 85.75 71 TYR A O 1
ATOM 567 N N . GLU A 1 72 ? 17.054 -4.046 -20.582 1.00 85.44 72 GLU A N 1
ATOM 568 C CA . GLU A 1 72 ? 18.033 -5.103 -20.867 1.00 85.44 72 GLU A CA 1
ATOM 569 C C . GLU A 1 72 ? 18.140 -6.144 -19.740 1.00 85.44 72 GLU A C 1
ATOM 571 O O . GLU A 1 72 ? 19.232 -6.521 -19.301 1.00 85.44 72 GLU A O 1
ATOM 576 N N . GLY A 1 73 ? 16.997 -6.593 -19.213 1.00 82.75 73 GLY A N 1
ATOM 577 C CA . GLY A 1 73 ? 16.966 -7.571 -18.125 1.00 82.75 73 GLY A CA 1
ATOM 578 C C . GLY A 1 73 ? 17.462 -7.045 -16.772 1.00 82.75 73 GLY A C 1
ATOM 579 O O . GLY A 1 73 ? 17.735 -7.841 -15.870 1.00 82.75 73 GLY A O 1
ATOM 580 N N . ARG A 1 74 ? 17.627 -5.724 -16.610 1.00 84.19 74 ARG A N 1
ATOM 581 C CA . ARG A 1 74 ? 18.144 -5.107 -15.380 1.00 84.19 74 ARG A CA 1
ATOM 582 C C . ARG A 1 74 ? 17.225 -4.019 -14.855 1.00 84.19 74 ARG A C 1
ATOM 584 O O . ARG A 1 74 ? 16.748 -3.173 -15.602 1.00 84.19 74 ARG A O 1
ATOM 591 N N . THR A 1 75 ? 17.083 -3.983 -13.534 1.00 85.56 75 THR A N 1
ATOM 592 C CA . THR A 1 75 ? 16.381 -2.915 -12.819 1.00 85.56 75 THR A CA 1
ATOM 593 C C . THR A 1 75 ? 17.364 -1.864 -12.309 1.00 85.56 75 THR A C 1
ATOM 595 O O . THR A 1 75 ? 18.286 -2.181 -11.556 1.00 85.56 75 THR A O 1
ATOM 598 N N . ILE A 1 76 ? 17.131 -0.596 -12.644 1.00 89.38 76 ILE A N 1
ATOM 599 C CA . ILE A 1 76 ? 17.910 0.553 -12.170 1.00 89.38 76 ILE A CA 1
ATOM 600 C C . ILE A 1 76 ? 16.988 1.489 -11.385 1.00 89.38 76 ILE A C 1
ATOM 602 O O . ILE A 1 76 ? 16.040 2.041 -11.938 1.00 89.38 76 ILE A O 1
ATOM 606 N N . VAL A 1 77 ? 17.278 1.693 -10.096 1.00 87.69 77 VAL A N 1
ATOM 607 C CA . VAL A 1 77 ? 16.544 2.637 -9.235 1.00 87.69 77 VAL A CA 1
ATOM 608 C C . VAL A 1 77 ? 17.043 4.063 -9.472 1.00 87.69 77 VAL A C 1
ATOM 610 O O . VAL A 1 77 ? 18.243 4.332 -9.383 1.00 87.69 77 VAL A O 1
ATOM 613 N N . ILE A 1 78 ? 16.118 4.990 -9.720 1.00 88.06 78 ILE A N 1
ATOM 614 C CA . ILE A 1 78 ? 16.413 6.414 -9.874 1.00 88.06 78 ILE A CA 1
ATOM 615 C C . ILE A 1 78 ? 16.571 7.039 -8.485 1.00 88.06 78 ILE A C 1
ATOM 617 O O . ILE A 1 78 ? 15.648 7.053 -7.666 1.00 88.06 78 ILE A O 1
ATOM 621 N N . ARG A 1 79 ? 17.769 7.561 -8.213 1.00 84.06 79 ARG A N 1
ATOM 622 C CA . ARG A 1 79 ? 18.086 8.236 -6.949 1.00 84.06 79 ARG A CA 1
ATOM 623 C C . ARG A 1 79 ? 17.404 9.595 -6.866 1.00 84.06 79 ARG A C 1
ATOM 625 O O . ARG A 1 79 ? 17.203 10.265 -7.876 1.00 84.06 79 ARG A O 1
ATOM 632 N N . ASN A 1 80 ? 17.080 10.012 -5.646 1.00 79.62 80 ASN A N 1
ATOM 633 C CA . ASN A 1 80 ? 16.590 11.367 -5.409 1.00 79.62 80 ASN A CA 1
ATOM 634 C C . ASN A 1 80 ? 17.720 12.410 -5.555 1.00 79.62 80 ASN A C 1
ATOM 636 O O . ASN A 1 80 ? 18.890 12.059 -5.718 1.00 79.62 80 ASN A O 1
ATOM 640 N N . ALA A 1 81 ? 17.376 13.699 -5.456 1.00 81.25 81 ALA A N 1
ATOM 641 C CA . ALA A 1 81 ? 18.328 14.808 -5.596 1.00 81.25 81 ALA A CA 1
ATOM 642 C C . ALA A 1 81 ? 19.498 14.771 -4.590 1.00 81.25 81 ALA A C 1
ATOM 644 O O . ALA A 1 81 ? 20.556 15.331 -4.850 1.00 81.25 81 ALA A O 1
ATOM 645 N N . GLU A 1 82 ? 19.332 14.082 -3.461 1.00 81.44 82 GLU A N 1
ATOM 646 C CA . GLU A 1 82 ? 20.362 13.915 -2.429 1.00 81.44 82 GLU A CA 1
ATOM 647 C C . GLU A 1 82 ? 21.220 12.655 -2.647 1.00 81.44 82 GLU A C 1
ATOM 649 O O . GLU A 1 82 ? 22.022 12.282 -1.792 1.00 81.44 82 GLU A O 1
ATOM 654 N N . GLY A 1 83 ? 21.032 11.952 -3.767 1.00 69.88 83 GLY A N 1
ATOM 655 C CA . GLY A 1 83 ? 21.774 10.740 -4.102 1.00 69.88 83 GLY A CA 1
ATOM 656 C C . GLY A 1 83 ? 21.381 9.513 -3.276 1.00 69.88 83 GLY A C 1
ATOM 657 O O . GLY A 1 83 ? 22.075 8.496 -3.335 1.00 69.88 83 GLY A O 1
ATOM 658 N N . ARG A 1 84 ? 20.276 9.569 -2.523 1.00 70.44 84 ARG A N 1
ATOM 659 C CA . ARG A 1 84 ? 19.775 8.433 -1.745 1.00 70.44 84 ARG A CA 1
ATOM 660 C C . ARG A 1 84 ? 18.961 7.505 -2.642 1.00 70.44 84 ARG A C 1
ATOM 662 O O . ARG A 1 84 ? 18.140 7.956 -3.447 1.00 70.44 84 ARG A O 1
ATOM 669 N N . ASN A 1 85 ? 19.162 6.199 -2.469 1.00 63.12 85 ASN A N 1
ATOM 670 C CA . ASN A 1 85 ? 18.190 5.224 -2.943 1.00 63.12 85 ASN A CA 1
ATOM 671 C C . ASN A 1 85 ? 16.933 5.425 -2.091 1.00 63.12 85 ASN A C 1
ATOM 673 O O . ASN A 1 85 ? 16.980 5.275 -0.868 1.00 63.12 85 ASN A O 1
ATOM 677 N N . GLN A 1 86 ? 15.823 5.797 -2.718 1.00 63.88 86 GLN A N 1
ATOM 678 C CA . GLN A 1 86 ? 14.529 5.656 -2.063 1.00 63.88 86 GLN A CA 1
ATOM 679 C C . GLN A 1 86 ? 14.320 4.145 -1.879 1.00 63.88 86 GLN A C 1
ATOM 681 O O . GLN A 1 86 ? 14.723 3.387 -2.763 1.00 63.88 86 GLN A O 1
ATOM 686 N N . HIS A 1 87 ? 13.857 3.697 -0.706 1.00 57.22 87 HIS A N 1
ATOM 687 C CA . HIS A 1 87 ? 13.845 2.270 -0.352 1.00 57.22 87 HIS A CA 1
ATOM 688 C C . HIS A 1 87 ? 13.313 1.439 -1.526 1.00 57.22 87 HIS A C 1
ATOM 690 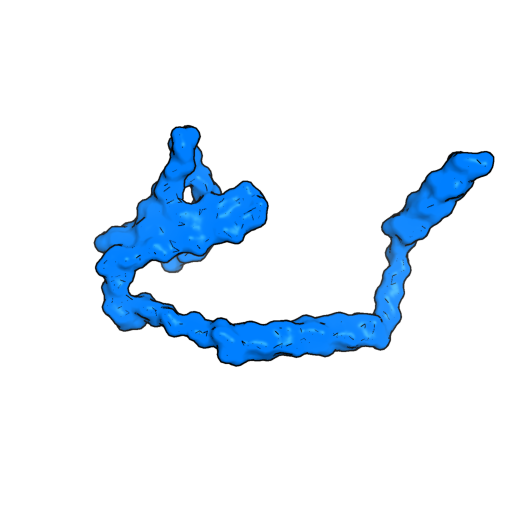O O . HIS A 1 87 ? 12.275 1.759 -2.104 1.00 57.22 87 HIS A O 1
ATOM 696 N N . GLN A 1 88 ? 14.098 0.441 -1.934 1.00 52.16 88 GLN A N 1
ATOM 697 C CA . GLN A 1 88 ? 13.821 -0.368 -3.112 1.00 52.16 88 GLN A CA 1
ATOM 698 C C . GLN A 1 88 ? 12.464 -1.044 -2.906 1.00 52.16 88 GLN A C 1
ATOM 700 O O . GLN A 1 88 ? 12.298 -1.797 -1.944 1.00 52.16 88 GLN A O 1
ATOM 705 N N . ALA A 1 89 ? 11.489 -0.734 -3.764 1.00 51.31 89 ALA A N 1
ATOM 706 C CA . ALA A 1 89 ? 10.201 -1.407 -3.737 1.00 51.31 89 ALA A CA 1
ATOM 707 C C . ALA A 1 89 ? 10.463 -2.915 -3.837 1.00 51.31 89 ALA A C 1
ATOM 709 O O . ALA A 1 89 ? 11.168 -3.369 -4.740 1.00 51.31 89 ALA A O 1
ATOM 710 N N . THR A 1 90 ? 9.944 -3.689 -2.884 1.00 52.00 90 THR A N 1
ATOM 71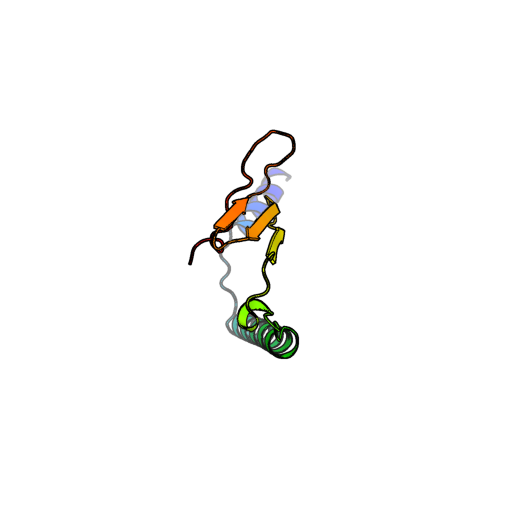1 C CA . THR A 1 90 ? 10.213 -5.133 -2.752 1.00 52.00 90 THR A CA 1
ATOM 712 C C . THR A 1 90 ? 9.775 -5.930 -3.992 1.00 52.00 90 THR A C 1
ATOM 714 O O . THR A 1 90 ? 10.229 -7.047 -4.193 1.00 52.00 90 THR A O 1
ATOM 717 N N . TRP A 1 91 ? 8.969 -5.323 -4.868 1.00 50.62 91 TRP A N 1
ATOM 718 C CA . TRP A 1 91 ? 8.515 -5.848 -6.160 1.00 50.62 91 TRP A CA 1
ATOM 719 C C . TRP A 1 91 ? 9.550 -5.773 -7.299 1.00 50.62 91 TRP A C 1
ATOM 721 O O . TRP A 1 91 ? 9.236 -6.139 -8.426 1.00 50.62 91 TRP A O 1
ATOM 731 N N . LEU A 1 92 ? 10.759 -5.260 -7.046 1.00 46.09 92 LEU A N 1
ATOM 732 C CA . LEU A 1 92 ? 11.803 -5.080 -8.067 1.00 46.09 92 LEU A CA 1
ATOM 733 C C . LEU A 1 92 ? 12.767 -6.271 -8.224 1.00 46.09 92 LEU A C 1
ATOM 735 O O . LEU A 1 92 ? 13.712 -6.164 -9.010 1.00 46.09 92 LEU A O 1
ATOM 739 N N . TYR A 1 93 ? 12.541 -7.380 -7.514 1.00 42.38 93 TYR A N 1
ATOM 740 C CA . TYR A 1 93 ? 13.252 -8.643 -7.733 1.00 42.38 93 TYR A CA 1
ATOM 741 C C . TYR A 1 93 ? 12.269 -9.750 -8.151 1.00 42.38 93 TYR A C 1
ATOM 743 O O . TYR A 1 93 ? 11.206 -9.843 -7.533 1.00 42.38 93 TYR A O 1
ATOM 751 N N . PRO A 1 94 ? 12.602 -10.549 -9.184 1.00 48.25 94 PRO A N 1
ATOM 752 C CA . PRO A 1 94 ? 11.863 -11.760 -9.537 1.00 48.25 94 PRO A CA 1
ATOM 753 C C . PRO A 1 94 ? 11.967 -12.848 -8.460 1.00 48.25 94 PRO A C 1
ATOM 755 O O . PRO A 1 94 ? 12.985 -12.872 -7.727 1.00 48.25 94 PRO A O 1
#

Foldseek 3Di:
DVVVVVVVVVCVVPDPDDDDPVVVVVVVVVVVVVVVVCVVVPPPPDCVVVVDPFDWDWADDPVFIWIWTCHPNDIDTDADPVRDRTPPDPVRDD

Sequence (94 aa):
MQKQVNQSAITRSTARIPLKESKISLLKQALERSFRKYEDENTMKLNWELGAEPAIGIDLGTTYCCVAVFYEGRTIVIRNAEGRNQHQATWLYP

=== Feature glossary ===
Feature key, reading from the visual/contextual features back to the raw sequence:

Rendered structure images. Six rendered views show the 3D structure from the faces of a cube — i.e. along ±x, ±y, ±z. Rendering representation is drawn randomly per protein from cartoon (secondary-structure ribbons), sticks (backbone bonds), or molecular surface; coloring is either N→C rainbow (blue at the N-terminus through red at the C-terminus) or one color per chain.

Contact-map, Ramachandran, and PAE plots. The contact map is a binary N×N matrix image: pixel (i, j) is dark where Cα_i and Cα_j are within 8 Å and |i−j|>4. Because the |i−j|>4 filter removes local helical contacts, off-diagonal stripes parallel to the main diagonal indicate parallel β-sheets; stripes perpendicular to it indicate antiparallel β-sheets. The Ramachandran plot scatters every residue's (φ, ψ) pair against the sterically allowed regions. The PAE heatmap renders the predicted-aligned-error matrix.

InterPro / GO / CATH / organism. Database cross-references. InterPro integrates a dozen domain/family signature databases into unified entries with residue-range hits. GO terms attach function/process/location labels with evidence codes. CATH codes position the fold in a four-level structural taxonomy. Organism is the NCBI-taxonomy species name.

Nearest PDB structures. The Foldseek neighbor list gives the closest experimentally determined structures in the PDB, ranked by structural alignment. TM-score near 1 means near-identical fold; near 0.3 means only rough topology match. This is how one finds what a novel AlphaFold prediction most resembles in the solved-structure universe.

Predicted aligned error. PAE(i, j) answers: if I align the predicted and true structures on residue i, how far off (in Å) do I expect residue j to be? A block-diagonal PAE matrix with low values on the blocks and high values off-diagonal is the signature of a multi-domain protein with confidently predicted domains but uncertain inter-domain orientation.

Solvent-accessible surface area. Accessible surface area quantifies burial. A residue with SASA near zero is packed into the hydrophobic core; one with SASA >100 Å² sits on the surface. Computed here via the Shrake–Rupley numerical algorithm with a 1.4 Å probe.

B-factor. B-factor (Debye–Waller factor) reflects atomic displacement in the crystal lattice. It is an experimental observable (units Å²), not a prediction; low values mean the atom is pinned down, high values mean it moves or is heterogeneous across the crystal.

pLDDT. For AlphaFold models, the B-factor field carries pLDDT — the model's own estimate of local accuracy on a 0–100 scale. Regions with pLDDT<50 should be treated as essentially unmodeled; they often correspond to intrinsically disordered segments.

Backbone torsions (φ/ψ). φ (phi) and ψ (psi) are the two rotatable backbone dihedrals per residue: φ is the C(i-1)–N–Cα–C torsion, ψ is the N–Cα–C–N(i+1) torsion, both in degrees on (−180°, 180°]. α-helical residues cluster near (−60°, −45°); β-strand residues near (−120°, +130°). A Ramachandran plot is simply a scatter of (φ, ψ) for every residue.

Radius of gyration, Cα contacts, bounding box. Radius of gyration (Rg) is the root-mean-square distance of Cα atoms from their centroid — a single number for overall size and compactness. A globular domain of N residues has Rg ≈ 2.2·N^0.38 Å; an extended or disordered chain has a much larger Rg. The Cα contact count is the number of residue pairs whose Cα atoms are within 8 Å and are more than four positions apart in sequence — a standard proxy for tertiary packing density. The bounding box is the smallest axis-aligned box enclosing all Cα atoms.

Secondary structure (3-state, P-SEA). Three-state secondary structure (P-SEA) collapses the eight DSSP classes into helix (a), strand (b), and coil (c). P-SEA assigns these from Cα geometry alone — distances and angles — without requiring backbone oxygens, so it works on any Cα trace.

Secondary structure (8-state, DSSP). DSSP 8-state secondary structure assigns each residue one of H (α-helix), G (3₁₀-helix), I (π-helix), E (extended β-strand), B (isolated β-bridge), T (hydrogen-bonded turn), S (bend), or '-' (coil). The assignment is computed from backbone hydrogen-bond geometry via the Kabsch–Sander algorithm.

Foldseek 3Di. A 3Di character summarizes, for each residue, the relative orientation of the Cα frame of its nearest spatial neighbor. Because it encodes fold topology rather than chemistry, 3Di alignments detect remote structural similarity that sequence alignment misses.

mmCIF coordinates. The mmCIF block holds the 3D Cartesian coordinates of each backbone atom (N, Cα, C, O) in ångströms. mmCIF is the PDB's canonical archive format — a tagged-loop text representation of the atomic model.

Sequence. Sequence gives the chain of amino acids in standard one-letter code (A=alanine, C=cysteine, …, Y=tyrosine), read N→C. It is the only feature that is directly encoded by the gene; all structural features are derived from the folded form of this sequence.